Protein AF-A0A7L2QP47-F1 (afdb_monomer_lite)

InterPro domains:
  IPR012674 Calycin [G3DSA:2.40.128.20] (1-83)
  IPR012674 Calycin [SSF50814] (2-83)
  IPR014878 THAP4-like, heme-binding domain [PF08768] (2-83)
  IPR014878 THAP4-like, heme-binding domain [cd07828] (1-83)
  IPR045165 Nitrobindin family [PTHR15854] (1-83)

Secondary structure (DSSP, 8-state):
-GGGGGG-EEEE-SSPEEEEETTEEEEEEEEEEEEE-SSSSEEEEEEEEE-TTT--EEEEEEEEEEEPTTSS-EEEEEEETT-

pLDDT: mean 97.03, std 3.83, range [72.06, 98.88]

Sequence (83 aa):
MEPLSWMLGTWLSDPPGDGTFPTMKPFQYLEEVHISHVGQPMLNFSFNAFHPDTRKPMHRECGFIRLKPDTNKVAFISAQNTG

Structure (mmCIF, N/CA/C/O backbone):
data_AF-A0A7L2QP47-F1
#
_entry.id   AF-A0A7L2QP47-F1
#
loop_
_atom_site.group_PDB
_atom_site.id
_atom_site.type_symbol
_atom_site.label_atom_id
_atom_site.label_alt_id
_atom_site.label_comp_id
_atom_site.label_asym_id
_atom_site.label_entity_id
_atom_site.label_seq_id
_atom_site.pdbx_PDB_ins_code
_atom_site.Cartn_x
_atom_site.Cartn_y
_atom_site.Cartn_z
_atom_site.occupancy
_atom_site.B_iso_or_equiv
_atom_site.auth_seq_id
_atom_site.auth_comp_id
_atom_site.auth_asym_id
_atom_site.auth_atom_id
_atom_site.pdbx_PDB_model_num
ATOM 1 N N . MET A 1 1 ? -13.263 3.671 14.247 1.00 72.06 1 MET A N 1
ATOM 2 C CA . MET A 1 1 ? -12.908 3.304 12.859 1.00 72.06 1 MET A CA 1
ATOM 3 C C . MET A 1 1 ? -13.581 4.206 11.840 1.00 72.06 1 MET A C 1
ATOM 5 O O . MET A 1 1 ? -12.930 4.512 10.855 1.00 72.06 1 MET A O 1
ATOM 9 N N . GLU A 1 2 ? -14.818 4.659 12.084 1.00 81.19 2 GLU A N 1
ATOM 10 C CA . GLU A 1 2 ? -15.582 5.533 11.173 1.00 81.19 2 GLU A CA 1
ATOM 11 C C . GLU A 1 2 ? -14.743 6.640 10.485 1.00 81.19 2 GLU A C 1
ATOM 13 O O . GLU A 1 2 ? -14.759 6.652 9.252 1.00 81.19 2 GLU A O 1
ATOM 18 N N . PRO A 1 3 ? -13.853 7.393 11.179 1.00 92.00 3 PRO A N 1
ATOM 19 C CA . PRO A 1 3 ? -13.092 8.476 10.539 1.00 92.00 3 PRO A CA 1
ATOM 20 C C . PRO A 1 3 ? -12.099 8.045 9.446 1.00 92.00 3 PRO A C 1
ATOM 22 O O . PRO A 1 3 ? -11.676 8.869 8.640 1.00 92.00 3 PRO A O 1
ATOM 25 N N . LEU A 1 4 ? -11.691 6.771 9.425 1.00 95.81 4 LEU A N 1
ATOM 26 C CA . LEU A 1 4 ? -10.771 6.201 8.428 1.00 95.81 4 LEU A CA 1
ATOM 27 C C . LEU A 1 4 ? -11.417 5.066 7.620 1.00 95.81 4 LEU A C 1
ATOM 29 O O . LEU A 1 4 ? -10.737 4.368 6.873 1.00 95.81 4 LEU A O 1
ATOM 33 N N . SER A 1 5 ? -12.729 4.859 7.768 1.00 96.12 5 SER A N 1
ATOM 34 C CA . SER A 1 5 ? -13.443 3.762 7.104 1.00 96.12 5 SER A CA 1
ATOM 35 C C . SER A 1 5 ? -13.389 3.854 5.578 1.00 96.12 5 SER A C 1
ATOM 37 O O . SER A 1 5 ? -13.367 2.827 4.909 1.00 96.12 5 SER A O 1
ATOM 39 N N . TRP A 1 6 ? -13.265 5.068 5.038 1.00 97.19 6 TRP A N 1
ATOM 40 C CA . TRP A 1 6 ? -13.111 5.342 3.609 1.00 97.19 6 TRP A CA 1
ATOM 41 C C . TRP A 1 6 ? -11.835 4.747 2.990 1.00 97.19 6 TRP A C 1
ATOM 43 O O . TRP A 1 6 ? -11.769 4.607 1.775 1.00 97.19 6 TRP A O 1
ATOM 53 N N . MET A 1 7 ? -10.833 4.386 3.800 1.00 98.25 7 MET A N 1
ATOM 54 C CA . MET A 1 7 ? -9.600 3.747 3.323 1.00 98.25 7 MET A CA 1
ATOM 55 C C . MET A 1 7 ? -9.751 2.232 3.129 1.00 98.25 7 MET A C 1
ATOM 57 O O . MET A 1 7 ? -8.909 1.611 2.483 1.00 98.25 7 MET A O 1
ATOM 61 N N . LEU A 1 8 ? -10.776 1.612 3.724 1.00 98.38 8 LEU A N 1
ATOM 62 C CA . LEU A 1 8 ? -10.944 0.161 3.708 1.00 98.38 8 LEU A CA 1
ATOM 63 C C . LEU A 1 8 ? -11.173 -0.359 2.293 1.00 98.38 8 LEU A C 1
ATOM 65 O O . LEU A 1 8 ? -12.034 0.138 1.571 1.00 98.38 8 LEU A O 1
ATOM 69 N N . GLY A 1 9 ? -10.446 -1.412 1.934 1.00 98.56 9 GLY A N 1
ATOM 70 C CA . GLY A 1 9 ? -10.605 -2.066 0.646 1.00 98.56 9 GLY A CA 1
ATOM 71 C C . GLY A 1 9 ? -9.315 -2.660 0.106 1.00 98.56 9 GLY A C 1
ATOM 72 O O . GLY A 1 9 ? -8.247 -2.591 0.721 1.00 98.56 9 GLY A O 1
ATOM 73 N N . THR A 1 10 ? -9.455 -3.250 -1.076 1.00 98.81 10 THR A N 1
ATOM 74 C CA . THR A 1 10 ? -8.332 -3.591 -1.948 1.00 98.81 10 THR A CA 1
ATOM 75 C C . THR A 1 10 ? -8.288 -2.554 -3.054 1.00 98.81 10 THR A C 1
ATOM 77 O O . THR A 1 10 ? -9.293 -2.331 -3.728 1.00 98.81 10 THR A O 1
ATOM 80 N N . TRP A 1 11 ? -7.133 -1.930 -3.224 1.00 98.81 11 TRP A N 1
ATOM 81 C CA . TRP A 1 11 ? -6.899 -0.867 -4.184 1.00 98.81 11 TRP A CA 1
ATOM 82 C C . TRP A 1 11 ? -5.778 -1.290 -5.122 1.00 98.81 11 TRP A C 1
ATOM 84 O O . TRP A 1 11 ? -4.803 -1.917 -4.704 1.00 98.81 11 TRP A O 1
ATOM 94 N N . LEU A 1 12 ? -5.933 -0.945 -6.393 1.00 98.44 12 LEU A N 1
ATOM 95 C CA . LEU A 1 12 ? -4.946 -1.189 -7.432 1.00 98.44 12 LEU A CA 1
ATOM 96 C C . LEU A 1 12 ? -4.585 0.148 -8.065 1.00 98.44 12 LEU A C 1
ATOM 98 O O . LEU A 1 12 ? -5.464 0.981 -8.288 1.00 98.44 12 LEU A O 1
ATOM 102 N N . SER A 1 13 ? -3.305 0.345 -8.359 1.00 98.44 13 SER A N 1
ATOM 103 C CA . SER A 1 13 ? -2.845 1.502 -9.125 1.00 98.44 13 SER A CA 1
ATOM 104 C C . SER A 1 13 ? -3.459 1.489 -10.530 1.00 98.44 13 SER A C 1
ATOM 106 O O . SER A 1 13 ? -3.171 0.578 -11.314 1.00 98.44 13 SER A O 1
ATOM 108 N N . ASP A 1 14 ? -4.267 2.496 -10.850 1.00 97.12 14 ASP A N 1
ATOM 109 C CA . ASP A 1 14 ? -4.752 2.761 -12.203 1.00 97.12 14 ASP A CA 1
ATOM 110 C C . ASP A 1 14 ? -4.883 4.284 -12.415 1.00 97.12 14 ASP A C 1
ATOM 112 O O . ASP A 1 14 ? -5.773 4.904 -11.819 1.00 97.12 14 ASP A O 1
ATOM 116 N N . PRO A 1 15 ? -3.985 4.927 -13.191 1.00 97.88 15 PRO A N 1
ATOM 117 C CA . PRO A 1 15 ? -2.839 4.350 -13.916 1.00 97.88 15 PRO A CA 1
ATOM 118 C C . PRO A 1 15 ? -1.707 3.843 -12.983 1.00 97.88 15 PRO A C 1
ATOM 120 O O . PRO A 1 15 ? -1.790 4.020 -11.765 1.00 97.88 15 PRO A O 1
ATOM 123 N N . PRO A 1 16 ? -0.635 3.208 -13.517 1.00 98.56 16 PRO A N 1
ATOM 124 C CA . PRO A 1 16 ? 0.562 2.873 -12.736 1.00 98.56 16 PRO A CA 1
ATOM 125 C C . PRO A 1 16 ? 1.126 4.077 -11.968 1.00 98.56 16 PRO A C 1
ATOM 127 O O . PRO A 1 16 ? 1.042 5.211 -12.435 1.00 98.56 16 PRO A O 1
ATOM 130 N N . GLY A 1 17 ? 1.730 3.826 -10.807 1.00 98.31 17 GLY A N 1
ATOM 131 C CA . GLY A 1 17 ? 2.368 4.860 -9.996 1.00 98.31 17 GLY A CA 1
ATOM 132 C C . GLY A 1 17 ? 3.677 5.353 -10.613 1.00 98.31 17 GLY A C 1
ATOM 133 O O . GLY A 1 17 ? 4.443 4.563 -11.169 1.00 98.31 17 GLY A O 1
ATOM 134 N N . ASP A 1 18 ? 3.958 6.650 -10.473 1.00 98.25 18 ASP A N 1
ATOM 135 C CA . ASP A 1 18 ? 5.181 7.288 -10.96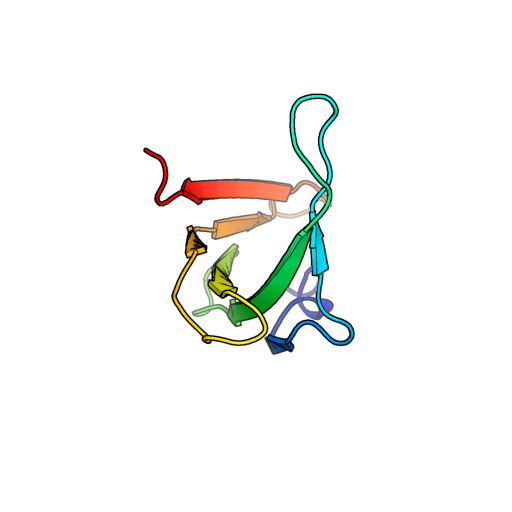7 1.00 98.25 18 ASP A CA 1
ATOM 136 C C . ASP A 1 18 ? 6.198 7.488 -9.832 1.00 98.25 18 ASP A C 1
ATOM 138 O O . ASP A 1 18 ? 5.948 8.188 -8.848 1.00 98.25 18 ASP A O 1
ATOM 142 N N . GLY A 1 19 ? 7.376 6.881 -9.970 1.00 98.06 19 GLY A N 1
ATOM 143 C CA . GLY A 1 19 ? 8.500 7.035 -9.053 1.00 98.06 19 GLY A CA 1
ATOM 144 C C . GLY A 1 19 ? 9.555 7.983 -9.617 1.00 98.06 19 GLY A C 1
ATOM 145 O O . GLY A 1 19 ? 10.103 7.748 -10.695 1.00 98.06 19 GLY A O 1
ATOM 146 N N . THR A 1 20 ? 9.879 9.050 -8.882 1.00 98.19 20 THR A N 1
ATOM 147 C CA . THR A 1 20 ? 10.915 10.019 -9.272 1.00 98.19 20 THR A CA 1
ATOM 148 C C . THR A 1 20 ? 11.760 10.442 -8.075 1.00 98.19 20 THR A C 1
ATOM 150 O O . THR A 1 20 ? 11.257 10.582 -6.963 1.00 98.19 20 THR A O 1
ATOM 153 N N . PHE A 1 21 ? 13.057 10.650 -8.299 1.00 98.06 21 PHE A N 1
ATOM 154 C CA . PHE A 1 21 ? 13.965 11.241 -7.315 1.00 98.06 21 PHE A CA 1
ATOM 155 C C . PHE A 1 21 ? 15.200 11.819 -8.041 1.00 98.06 21 PHE A C 1
ATOM 157 O O . PHE A 1 21 ? 15.593 11.255 -9.063 1.00 98.06 21 PHE A O 1
ATOM 164 N N . PRO A 1 22 ? 15.839 12.914 -7.570 1.00 98.50 22 PRO A N 1
ATOM 165 C CA . PRO A 1 22 ? 16.859 13.639 -8.345 1.00 98.50 22 PRO A CA 1
ATOM 166 C C . PRO A 1 22 ? 18.068 12.820 -8.828 1.00 98.50 22 PRO A C 1
ATOM 168 O O . PRO A 1 22 ? 18.695 13.181 -9.819 1.00 98.50 22 PRO A O 1
ATOM 171 N N . THR A 1 23 ? 18.416 11.733 -8.138 1.00 98.19 23 THR A N 1
ATOM 172 C CA . THR A 1 23 ? 19.585 10.890 -8.446 1.00 98.19 23 THR A CA 1
ATOM 173 C C . THR A 1 23 ? 19.253 9.638 -9.262 1.00 98.19 23 THR A C 1
ATOM 175 O O . THR A 1 23 ? 20.137 8.817 -9.506 1.00 98.19 23 THR A O 1
ATOM 178 N N . MET A 1 24 ? 18.002 9.467 -9.699 1.00 97.00 24 MET A N 1
ATOM 179 C CA . MET A 1 24 ? 17.547 8.287 -10.439 1.00 97.00 24 MET A CA 1
ATOM 180 C C . MET A 1 24 ? 16.647 8.658 -11.617 1.00 97.00 24 MET A C 1
ATOM 182 O O . MET A 1 24 ? 16.013 9.710 -11.647 1.00 97.00 24 MET A O 1
ATOM 186 N N . LYS A 1 25 ? 16.590 7.772 -12.614 1.00 98.06 25 LYS A N 1
ATOM 187 C CA . LYS A 1 25 ? 15.664 7.932 -13.740 1.00 98.06 25 LYS A CA 1
ATOM 188 C C . LYS A 1 25 ? 14.220 7.736 -13.252 1.00 98.06 25 LYS A C 1
ATOM 190 O O . LYS A 1 25 ? 14.001 6.817 -12.460 1.00 98.06 25 LYS A O 1
ATOM 195 N N . PRO A 1 26 ? 13.252 8.537 -13.739 1.00 98.44 26 PRO A N 1
ATOM 196 C CA . PRO A 1 26 ? 11.834 8.258 -13.552 1.00 98.44 26 PRO A CA 1
ATOM 197 C C . PRO A 1 26 ? 11.487 6.830 -13.973 1.00 98.44 26 PRO A C 1
ATOM 199 O O . PRO A 1 26 ? 12.019 6.327 -14.966 1.00 98.44 26 PRO A O 1
ATOM 202 N N . PHE A 1 27 ? 10.603 6.187 -13.224 1.00 98.31 27 PHE A N 1
ATOM 203 C CA . PHE A 1 27 ? 10.124 4.838 -13.506 1.00 98.31 27 PHE A CA 1
ATOM 204 C C . PHE A 1 27 ? 8.660 4.707 -13.092 1.00 98.31 27 PHE A C 1
ATOM 206 O O . PHE A 1 27 ? 8.156 5.517 -12.317 1.00 98.31 27 PHE A O 1
ATOM 213 N N . GLN A 1 28 ? 7.996 3.666 -13.588 1.00 98.69 28 GLN A N 1
ATOM 214 C CA . GLN A 1 28 ? 6.633 3.327 -13.194 1.00 98.69 28 GLN A CA 1
ATOM 215 C C . GLN A 1 28 ? 6.598 2.015 -12.418 1.00 98.69 28 GLN A C 1
ATOM 217 O O . GLN A 1 28 ? 7.446 1.141 -12.620 1.00 98.69 28 GLN A O 1
ATOM 222 N N . TYR A 1 29 ? 5.607 1.867 -11.547 1.00 98.75 29 TYR A N 1
ATOM 223 C CA . TYR A 1 29 ? 5.341 0.641 -10.802 1.00 98.75 29 TYR A CA 1
ATOM 224 C C . TYR A 1 29 ? 3.837 0.408 -10.678 1.00 98.75 29 TYR A C 1
ATOM 226 O O . TYR A 1 29 ? 3.039 1.340 -10.671 1.00 98.75 29 TYR A O 1
ATOM 234 N N . LEU A 1 30 ? 3.447 -0.858 -10.597 1.00 98.88 30 LEU A N 1
ATOM 235 C CA . LEU A 1 30 ? 2.099 -1.228 -10.18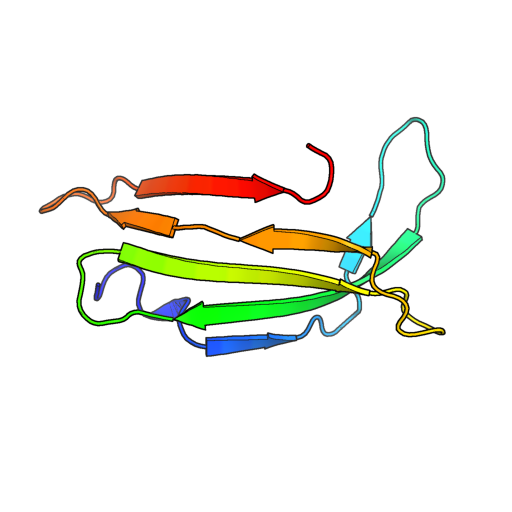3 1.00 98.88 30 LEU A CA 1
ATOM 236 C C . LEU A 1 30 ? 2.083 -1.370 -8.675 1.00 98.88 30 LEU A C 1
ATOM 238 O O . LEU A 1 30 ? 3.067 -1.840 -8.108 1.00 98.88 30 LEU A O 1
ATOM 242 N N . GLU A 1 31 ? 0.970 -1.038 -8.042 1.00 98.88 31 GLU A N 1
ATOM 243 C CA . GLU A 1 31 ? 0.805 -1.209 -6.607 1.00 98.88 31 GLU A CA 1
ATOM 244 C C . GLU A 1 31 ? -0.533 -1.865 -6.283 1.00 98.88 31 GLU A C 1
ATOM 246 O O . GLU A 1 31 ? -1.580 -1.479 -6.804 1.00 98.88 31 GLU A O 1
ATOM 251 N N . GLU A 1 32 ? -0.477 -2.880 -5.424 1.00 98.88 32 GLU A N 1
ATOM 252 C CA . GLU A 1 32 ? -1.640 -3.473 -4.780 1.00 98.88 32 GLU A CA 1
ATOM 253 C C . GLU A 1 32 ? -1.614 -3.111 -3.298 1.00 98.88 32 GLU A C 1
ATOM 255 O O . GLU A 1 32 ? -0.668 -3.436 -2.570 1.00 98.88 32 GLU A O 1
ATOM 260 N N . VAL A 1 33 ? -2.673 -2.438 -2.860 1.00 98.88 33 VAL A N 1
ATOM 261 C CA . VAL A 1 33 ? -2.848 -1.961 -1.495 1.00 98.88 33 VAL A CA 1
ATOM 262 C C . VAL A 1 33 ? -4.034 -2.675 -0.870 1.00 98.88 33 VAL A C 1
ATOM 264 O O . VAL A 1 33 ? -5.160 -2.577 -1.347 1.00 98.88 33 VAL A O 1
ATOM 267 N N . HIS A 1 34 ? -3.793 -3.359 0.243 1.00 98.88 34 HIS A N 1
ATOM 268 C CA . HIS A 1 34 ? -4.841 -3.988 1.035 1.00 98.88 34 HIS A CA 1
ATOM 269 C C . HIS A 1 34 ? -4.943 -3.306 2.397 1.00 98.88 34 HIS A C 1
ATOM 271 O O . HIS A 1 34 ? -3.995 -3.347 3.184 1.00 98.88 34 HIS A O 1
ATOM 277 N N . ILE A 1 35 ? -6.094 -2.693 2.682 1.00 98.81 35 ILE A N 1
ATOM 278 C CA . ILE A 1 35 ? -6.383 -2.016 3.950 1.00 98.81 35 ILE A CA 1
ATOM 279 C C . ILE A 1 35 ? -7.607 -2.667 4.587 1.00 98.81 35 ILE A C 1
ATOM 281 O O . ILE A 1 35 ? -8.695 -2.696 4.014 1.00 98.81 35 ILE A O 1
ATOM 285 N N . SER A 1 36 ? -7.428 -3.185 5.799 1.00 98.50 36 SER A N 1
ATOM 286 C CA . SER A 1 36 ? -8.428 -3.990 6.506 1.00 98.50 36 SER A CA 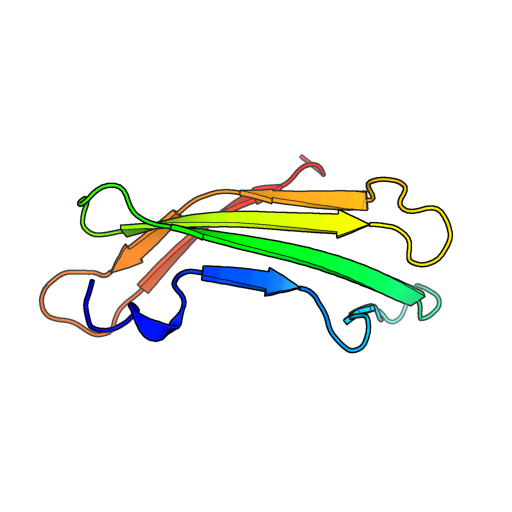1
ATOM 287 C C . SER A 1 36 ? -8.457 -3.672 8.002 1.00 98.50 36 SER A C 1
ATOM 289 O O . SER A 1 36 ? -7.647 -2.898 8.505 1.00 98.50 36 SER A O 1
ATOM 291 N N . HIS A 1 37 ? -9.390 -4.270 8.740 1.00 97.00 37 HIS A N 1
ATOM 292 C CA . HIS A 1 37 ? -9.390 -4.244 10.201 1.00 97.00 37 HIS A CA 1
ATOM 293 C C . HIS A 1 37 ? -9.945 -5.557 10.755 1.00 97.00 37 HIS A C 1
ATOM 295 O O . HIS A 1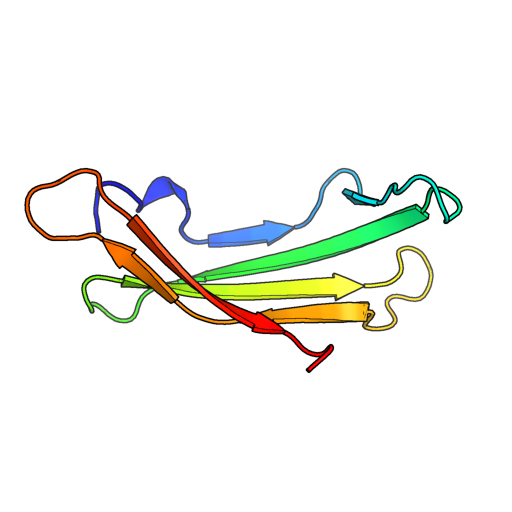 37 ? -10.719 -6.246 10.098 1.00 97.00 37 HIS A O 1
ATOM 301 N N . VAL A 1 38 ? -9.585 -5.872 11.999 1.00 96.69 38 VAL A N 1
ATOM 302 C CA . VAL A 1 38 ? -10.077 -7.055 12.736 1.00 96.69 38 VAL A CA 1
ATOM 303 C C . VAL A 1 38 ? -10.924 -6.667 13.957 1.00 96.69 38 VAL A C 1
ATOM 305 O O . VAL A 1 38 ? -11.048 -7.417 14.917 1.00 96.69 38 VAL A O 1
ATOM 308 N N . GLY A 1 39 ? -11.468 -5.446 13.951 1.00 93.31 39 GLY A N 1
ATOM 309 C CA . GLY A 1 39 ? -12.309 -4.888 15.028 1.00 93.31 39 GLY A CA 1
ATOM 310 C C . GLY A 1 39 ? -11.558 -4.078 16.096 1.00 93.31 39 GLY A C 1
ATOM 311 O O . GLY A 1 39 ? -12.182 -3.375 16.885 1.00 93.31 39 GLY A O 1
ATOM 312 N N . GLN A 1 40 ? -10.224 -4.112 16.091 1.00 93.06 40 GLN A N 1
ATOM 313 C CA . GLN A 1 40 ? -9.382 -3.240 16.917 1.00 93.06 40 GLN A CA 1
ATOM 314 C C . GLN A 1 40 ? -9.460 -1.768 16.450 1.00 93.06 40 GLN A C 1
ATOM 316 O O . GLN A 1 40 ? -9.829 -1.512 15.301 1.00 93.06 40 GLN A O 1
ATOM 321 N N . PRO A 1 41 ? -9.095 -0.774 17.291 1.00 91.38 41 PRO A N 1
ATOM 322 C CA . PRO A 1 41 ? -9.116 0.652 16.934 1.00 91.38 41 PRO A CA 1
ATOM 323 C C . PRO A 1 41 ? -7.933 1.058 16.028 1.00 91.38 41 PRO A C 1
ATOM 325 O O . PRO A 1 41 ? -7.232 2.040 16.281 1.00 91.38 41 PRO A O 1
ATOM 328 N N . MET A 1 42 ? -7.686 0.273 14.981 1.00 95.81 42 MET A N 1
ATOM 329 C CA . MET A 1 42 ? -6.635 0.483 13.995 1.00 95.81 42 MET A CA 1
ATOM 330 C C . MET A 1 42 ? -6.976 -0.205 12.671 1.00 95.81 42 MET A C 1
ATOM 332 O O . MET A 1 42 ? -7.762 -1.152 12.639 1.00 95.81 42 MET A O 1
ATOM 336 N N . LEU A 1 43 ? -6.343 0.264 11.603 1.00 98.31 43 LEU A N 1
ATOM 337 C CA . LEU A 1 43 ? -6.301 -0.410 10.312 1.00 98.31 43 LEU A CA 1
ATOM 338 C C . LEU A 1 43 ? -5.015 -1.223 10.199 1.00 98.31 43 LEU A C 1
ATOM 340 O O . LEU A 1 43 ? -3.959 -0.759 10.627 1.00 98.31 43 LEU A O 1
ATOM 344 N N . ASN A 1 44 ? -5.108 -2.385 9.568 1.00 98.62 44 ASN A N 1
ATOM 345 C CA . ASN A 1 44 ? -3.974 -3.150 9.067 1.00 98.62 44 ASN A CA 1
ATOM 346 C C . ASN A 1 44 ? -3.770 -2.762 7.602 1.00 98.62 44 ASN A C 1
ATOM 348 O O . ASN A 1 44 ? -4.754 -2.708 6.859 1.00 98.62 44 ASN A O 1
ATOM 352 N N . PHE A 1 45 ? -2.529 -2.546 7.170 1.00 98.88 45 PHE A N 1
ATOM 353 C CA . PHE A 1 45 ? -2.235 -2.295 5.760 1.00 98.88 45 PHE A CA 1
ATOM 354 C C . PHE A 1 45 ? -1.129 -3.202 5.220 1.00 98.88 45 PHE A C 1
ATOM 356 O O . PHE A 1 45 ? -0.262 -3.688 5.953 1.00 98.88 45 PHE A O 1
ATOM 363 N N . SER A 1 46 ? -1.157 -3.424 3.911 1.00 98.88 46 SER A N 1
ATOM 364 C CA . SER A 1 46 ? -0.045 -3.969 3.134 1.00 98.88 46 SER A CA 1
ATOM 365 C C . SER A 1 46 ? -0.010 -3.285 1.776 1.00 98.88 46 SER A C 1
ATOM 367 O O . SER A 1 46 ? -1.007 -3.340 1.057 1.00 98.88 46 SER A O 1
ATOM 369 N N . PHE A 1 47 ? 1.110 -2.649 1.440 1.00 98.88 47 PHE A N 1
ATOM 370 C CA . PHE A 1 47 ? 1.352 -2.006 0.148 1.00 98.88 47 PHE A CA 1
ATOM 371 C C . PHE A 1 47 ? 2.438 -2.796 -0.579 1.00 98.88 47 PHE A C 1
ATOM 373 O O . PHE A 1 47 ? 3.528 -3.016 -0.046 1.00 98.88 47 PHE A O 1
ATOM 380 N N . ASN A 1 48 ? 2.119 -3.294 -1.770 1.00 98.88 48 ASN A N 1
ATOM 381 C CA . ASN A 1 48 ? 2.987 -4.189 -2.520 1.00 98.88 48 ASN A CA 1
ATOM 382 C C . ASN A 1 48 ? 3.180 -3.660 -3.936 1.00 98.88 48 ASN A C 1
ATOM 384 O O . ASN A 1 48 ? 2.249 -3.683 -4.740 1.00 98.88 48 ASN A O 1
ATOM 388 N N . ALA A 1 49 ? 4.404 -3.241 -4.246 1.00 98.81 49 ALA A N 1
ATOM 389 C CA . ALA A 1 49 ? 4.771 -2.753 -5.561 1.00 98.81 49 ALA A CA 1
ATOM 390 C C . ALA A 1 49 ? 5.307 -3.876 -6.463 1.00 98.81 49 ALA A C 1
ATOM 392 O O . ALA A 1 49 ? 5.966 -4.823 -6.012 1.00 98.81 49 ALA A O 1
ATOM 393 N N . PHE A 1 50 ? 5.074 -3.736 -7.766 1.00 98.81 50 PHE A N 1
ATOM 394 C CA . PHE A 1 50 ? 5.501 -4.666 -8.804 1.00 98.81 50 PHE A CA 1
ATOM 395 C C . PHE A 1 50 ? 5.997 -3.919 -10.041 1.00 98.81 50 PHE A C 1
ATOM 397 O O . PHE A 1 50 ? 5.505 -2.845 -10.385 1.00 98.81 50 PHE A O 1
ATOM 404 N N . HIS A 1 51 ? 6.926 -4.533 -10.769 1.00 98.62 51 HIS A N 1
ATOM 405 C CA . HIS A 1 51 ? 7.345 -4.032 -12.074 1.00 98.62 51 HIS A CA 1
ATOM 406 C C . HIS A 1 51 ? 6.162 -4.076 -13.066 1.00 98.62 51 HIS A C 1
ATOM 408 O O . HIS A 1 51 ? 5.537 -5.137 -13.171 1.00 98.62 51 HIS A O 1
ATOM 414 N N . PRO A 1 52 ? 5.888 -3.014 -13.854 1.00 98.06 52 PRO A N 1
ATOM 415 C CA . PRO A 1 52 ? 4.713 -2.954 -14.730 1.00 98.06 52 PRO A CA 1
ATOM 416 C C . PRO A 1 52 ? 4.632 -4.086 -15.757 1.00 98.06 52 PRO A C 1
ATOM 418 O O . PRO A 1 52 ? 3.625 -4.788 -15.8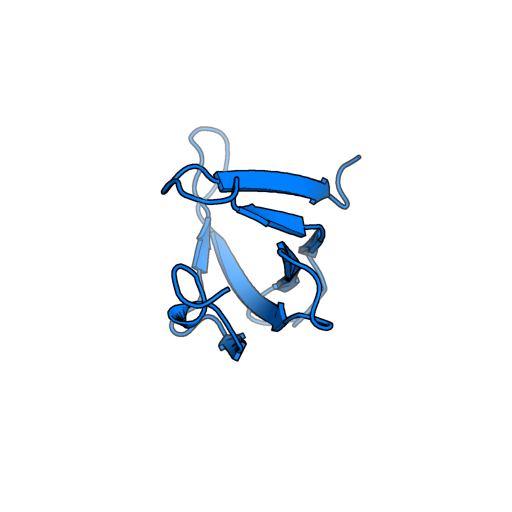20 1.00 98.06 52 PRO A O 1
ATOM 421 N N . ASP A 1 53 ? 5.724 -4.328 -16.487 1.00 97.75 53 ASP A N 1
ATOM 422 C CA . ASP A 1 53 ? 5.723 -5.339 -17.555 1.00 97.75 53 ASP A CA 1
ATOM 423 C C . ASP A 1 53 ? 5.891 -6.771 -17.039 1.00 97.75 53 ASP A C 1
ATOM 425 O O . ASP A 1 53 ? 5.216 -7.697 -17.480 1.00 97.75 53 ASP A O 1
ATOM 429 N N . THR A 1 54 ? 6.820 -6.977 -16.102 1.00 98.38 54 THR A N 1
ATOM 430 C CA . THR A 1 54 ? 7.230 -8.328 -15.684 1.00 98.38 54 THR A CA 1
ATOM 431 C C . THR A 1 54 ? 6.483 -8.848 -14.464 1.00 98.38 54 THR A C 1
ATOM 433 O O . THR A 1 54 ? 6.662 -10.010 -14.105 1.00 98.38 54 THR A O 1
ATOM 436 N N . ARG A 1 55 ? 5.700 -7.995 -13.787 1.00 98.06 55 ARG A N 1
ATOM 437 C CA . ARG A 1 55 ? 5.032 -8.291 -12.507 1.00 98.06 55 ARG A CA 1
ATOM 438 C C . ARG A 1 55 ? 5.978 -8.779 -11.403 1.00 98.06 55 ARG A C 1
ATOM 440 O O . ARG A 1 55 ? 5.528 -9.310 -10.392 1.00 98.06 55 ARG A O 1
ATOM 447 N N . LYS A 1 56 ? 7.294 -8.596 -11.563 1.00 98.62 56 LYS A N 1
ATOM 448 C CA . LYS A 1 56 ? 8.275 -8.956 -10.535 1.00 98.62 56 LYS A CA 1
ATOM 449 C C . LYS A 1 56 ? 8.026 -8.117 -9.276 1.00 98.62 56 LYS A C 1
ATOM 451 O O . LYS A 1 56 ? 7.880 -6.901 -9.415 1.00 98.62 56 LYS A O 1
ATOM 456 N N . PRO A 1 57 ? 7.996 -8.724 -8.075 1.00 98.69 57 PRO A N 1
ATOM 457 C CA . PRO A 1 57 ? 7.885 -7.975 -6.827 1.00 98.69 57 PRO A CA 1
ATOM 458 C C . PRO A 1 57 ? 9.014 -6.949 -6.672 1.00 98.69 57 PRO A C 1
ATOM 460 O O . PRO A 1 57 ? 10.170 -7.251 -6.971 1.00 98.69 57 PRO A O 1
ATOM 463 N N . MET A 1 58 ? 8.667 -5.751 -6.201 1.00 98.69 58 MET A N 1
ATOM 464 C CA . MET A 1 58 ? 9.589 -4.648 -5.914 1.00 98.69 58 MET A CA 1
ATOM 465 C C . MET A 1 58 ? 9.513 -4.280 -4.419 1.00 98.69 58 MET A C 1
ATOM 467 O O . MET A 1 58 ? 9.737 -5.135 -3.559 1.00 98.69 58 MET A O 1
ATOM 471 N N . HIS A 1 59 ? 9.214 -3.019 -4.095 1.00 98.75 59 HIS A N 1
ATOM 472 C CA . HIS A 1 59 ? 9.014 -2.553 -2.726 1.00 98.75 59 HIS A CA 1
ATOM 473 C C . HIS A 1 59 ? 7.801 -3.230 -2.074 1.00 98.75 59 HIS A C 1
ATOM 475 O O . HIS A 1 59 ? 6.802 -3.519 -2.737 1.00 98.75 59 HIS A O 1
ATOM 481 N N . ARG A 1 60 ? 7.898 -3.493 -0.770 1.00 98.88 60 ARG A N 1
ATOM 482 C CA . ARG A 1 60 ? 6.801 -4.015 0.045 1.00 98.88 60 ARG A CA 1
ATOM 483 C C . ARG A 1 60 ? 6.853 -3.382 1.419 1.00 98.88 60 ARG A C 1
ATOM 485 O O . ARG A 1 60 ? 7.914 -3.356 2.041 1.00 98.88 60 ARG A O 1
ATOM 492 N N . GLU A 1 61 ? 5.695 -2.988 1.917 1.00 98.88 61 GLU A N 1
ATOM 493 C CA . GLU A 1 61 ? 5.557 -2.534 3.289 1.00 98.88 61 GLU A CA 1
ATOM 494 C C . GLU A 1 61 ? 4.239 -2.968 3.919 1.00 98.88 61 GLU A C 1
ATOM 496 O O . GLU A 1 61 ? 3.234 -3.198 3.242 1.00 98.88 61 GLU A O 1
ATOM 501 N N . CYS A 1 62 ? 4.247 -3.113 5.238 1.00 98.88 62 CYS A N 1
ATOM 502 C CA . CYS A 1 62 ? 3.060 -3.452 6.004 1.00 98.88 62 CYS A CA 1
ATOM 503 C C . CYS A 1 62 ? 3.119 -2.857 7.407 1.00 98.88 62 CYS A C 1
ATOM 505 O O . CYS A 1 62 ? 4.181 -2.500 7.920 1.00 98.88 62 CYS A O 1
ATOM 507 N N . GLY A 1 63 ? 1.958 -2.774 8.048 1.00 98.75 63 GLY A N 1
ATOM 508 C CA . GLY A 1 63 ? 1.874 -2.292 9.415 1.00 98.75 63 GLY A CA 1
ATOM 509 C C . GLY A 1 63 ? 0.478 -1.835 9.794 1.00 98.75 63 GLY A C 1
ATOM 510 O O . GLY A 1 63 ? -0.521 -2.435 9.385 1.00 98.75 63 GLY A O 1
ATOM 511 N N . PHE A 1 64 ? 0.421 -0.777 10.604 1.00 98.56 64 PHE A N 1
ATOM 512 C CA . PHE A 1 64 ? -0.812 -0.336 11.248 1.00 98.56 64 PHE A CA 1
ATOM 513 C C . PHE A 1 64 ? -1.027 1.174 11.162 1.00 98.56 64 PHE A C 1
ATOM 515 O O . PHE A 1 64 ? -0.097 1.964 11.337 1.00 98.56 64 PHE A O 1
ATOM 522 N N . ILE A 1 65 ? -2.292 1.567 11.002 1.00 98.38 65 ILE A N 1
ATOM 523 C CA . ILE A 1 65 ? -2.760 2.953 11.119 1.00 98.38 65 ILE A CA 1
ATOM 524 C C . ILE A 1 65 ? -3.643 3.052 12.362 1.00 98.38 65 ILE A C 1
ATOM 526 O O . ILE A 1 65 ? -4.740 2.496 12.404 1.00 98.38 65 ILE A O 1
ATOM 530 N N . ARG A 1 66 ? -3.169 3.741 13.399 1.00 97.12 66 ARG A N 1
ATOM 531 C CA . ARG A 1 66 ? -3.861 3.869 14.689 1.00 97.12 66 ARG A CA 1
ATOM 532 C C . ARG A 1 66 ? -4.513 5.237 14.810 1.00 97.12 66 ARG A C 1
ATOM 534 O O . ARG A 1 66 ? -3.869 6.249 14.550 1.00 97.12 66 ARG A O 1
ATOM 541 N N . LEU A 1 67 ? -5.756 5.272 15.280 1.00 93.69 67 LEU A N 1
ATOM 542 C CA . LEU A 1 67 ? -6.456 6.511 15.616 1.00 93.69 67 LEU A CA 1
ATOM 543 C C . LEU A 1 67 ? -6.400 6.725 17.132 1.00 93.69 67 LEU A C 1
ATOM 545 O O . LEU A 1 67 ? -6.746 5.823 17.897 1.00 93.69 67 LEU A O 1
ATOM 549 N N . LYS A 1 68 ? -5.984 7.913 17.582 1.00 94.06 68 LYS A N 1
ATOM 550 C CA . LYS A 1 68 ? -6.114 8.283 18.996 1.00 94.06 68 LYS A CA 1
ATOM 551 C C . LYS A 1 68 ? -7.603 8.537 19.302 1.00 94.06 68 LYS A C 1
ATOM 553 O O . LYS A 1 68 ? -8.178 9.408 18.643 1.00 94.06 68 LYS A O 1
ATOM 558 N N . PRO A 1 69 ? -8.213 7.830 20.278 1.00 90.50 69 PRO A N 1
ATOM 559 C CA . PRO A 1 69 ? -9.625 8.001 20.627 1.00 90.50 69 PRO A CA 1
ATOM 560 C C . PRO A 1 69 ? -10.005 9.466 20.856 1.00 90.50 69 PRO A C 1
ATOM 562 O O . PRO A 1 69 ? -9.188 10.238 21.360 1.00 90.50 69 PRO A O 1
ATOM 565 N N . ASP A 1 70 ? -11.222 9.829 20.446 1.00 91.94 70 ASP A N 1
ATOM 566 C CA . ASP A 1 70 ? -11.822 11.162 20.620 1.00 91.94 70 ASP A CA 1
ATOM 567 C C . ASP A 1 70 ? -11.039 12.318 19.973 1.00 91.94 70 ASP A C 1
ATOM 569 O O . ASP A 1 70 ? -11.174 13.483 20.343 1.00 91.94 70 ASP A O 1
ATOM 573 N N . THR A 1 71 ? -10.203 12.010 18.978 1.00 94.44 71 THR A N 1
ATOM 574 C CA . THR A 1 71 ? -9.441 13.006 18.220 1.00 94.44 71 THR A CA 1
ATOM 575 C C . THR A 1 71 ? -9.368 12.649 16.736 1.00 94.44 71 THR A C 1
ATOM 577 O O . THR A 1 71 ? -9.708 11.545 16.321 1.00 94.44 71 THR A O 1
ATOM 580 N N . ASN A 1 72 ? -8.832 13.570 15.934 1.00 94.62 72 ASN A N 1
ATOM 581 C CA . ASN A 1 72 ? -8.445 13.325 14.544 1.00 94.62 72 ASN A CA 1
ATOM 582 C C . ASN A 1 72 ? -6.951 12.981 14.379 1.00 94.62 72 ASN A C 1
ATOM 584 O O . ASN A 1 72 ? -6.393 13.163 13.299 1.00 94.62 72 ASN A O 1
ATOM 588 N N . LYS A 1 73 ? -6.262 12.566 15.452 1.00 96.81 73 LYS A N 1
ATOM 589 C CA . LYS A 1 73 ? -4.819 12.286 15.415 1.00 96.81 73 LYS A CA 1
ATOM 590 C C . LYS A 1 73 ? -4.558 10.834 15.033 1.00 96.81 73 LYS A C 1
ATOM 592 O O . LYS A 1 73 ? -5.099 9.919 15.653 1.00 96.81 73 LYS A O 1
ATOM 597 N N . VAL A 1 74 ? -3.685 10.646 14.048 1.00 97.62 74 VAL A N 1
ATOM 598 C CA . VAL A 1 74 ? -3.307 9.341 13.498 1.00 97.62 74 VAL A CA 1
ATOM 599 C C . VAL A 1 74 ? -1.827 9.073 13.762 1.00 97.62 74 VAL A C 1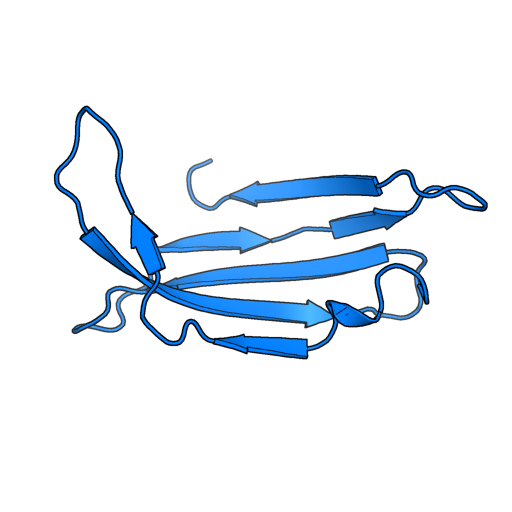
ATOM 601 O O . VAL A 1 74 ? -1.009 9.987 13.694 1.00 97.62 74 VAL A O 1
ATOM 604 N N . ALA A 1 75 ? -1.492 7.817 14.049 1.00 98.12 75 ALA A N 1
ATOM 605 C CA . ALA A 1 75 ? -0.127 7.305 14.022 1.00 98.12 75 ALA A CA 1
ATOM 606 C C . ALA A 1 75 ? -0.025 6.196 12.968 1.00 98.12 75 ALA A C 1
ATOM 608 O O . ALA A 1 75 ? -0.859 5.290 12.945 1.00 98.12 75 ALA A O 1
ATOM 609 N N . PHE A 1 76 ? 0.997 6.270 12.120 1.00 98.50 76 PHE A N 1
ATOM 610 C CA . PHE A 1 76 ? 1.274 5.305 11.059 1.00 98.50 76 PHE A CA 1
ATOM 611 C C . PHE A 1 76 ? 2.597 4.603 11.365 1.00 98.50 76 PHE A C 1
ATOM 613 O O . PHE A 1 76 ? 3.598 5.270 11.620 1.00 98.50 76 PHE A O 1
ATOM 620 N N . ILE A 1 77 ? 2.589 3.272 11.395 1.00 98.62 77 ILE A N 1
ATOM 621 C CA . ILE A 1 77 ? 3.760 2.448 11.708 1.00 98.62 77 ILE A CA 1
ATOM 622 C C . ILE A 1 77 ? 3.962 1.474 10.557 1.00 98.62 77 ILE A C 1
ATOM 624 O O . ILE A 1 77 ? 3.026 0.746 10.229 1.00 98.62 77 ILE A O 1
ATOM 628 N N . SER A 1 78 ? 5.168 1.448 9.988 1.00 98.81 78 SER A N 1
ATOM 629 C CA . SER A 1 78 ? 5.512 0.627 8.826 1.00 98.81 78 SER A CA 1
ATOM 630 C C . SER A 1 78 ? 6.787 -0.177 9.064 1.00 98.81 78 SER A C 1
ATOM 632 O O . SER A 1 78 ? 7.740 0.323 9.662 1.00 98.81 78 SER A O 1
ATOM 634 N N . ALA A 1 79 ? 6.784 -1.417 8.584 1.00 98.81 79 ALA A N 1
ATOM 635 C CA . ALA A 1 79 ? 7.976 -2.206 8.328 1.00 98.81 79 ALA A CA 1
ATOM 636 C C . ALA A 1 79 ? 8.139 -2.353 6.810 1.00 98.81 79 ALA A C 1
ATOM 638 O O . ALA A 1 79 ? 7.191 -2.732 6.119 1.00 98.81 79 ALA A O 1
ATOM 639 N N . GLN A 1 80 ? 9.341 -2.069 6.306 1.00 98.81 80 GLN A N 1
ATOM 640 C CA . GLN A 1 80 ? 9.650 -2.057 4.876 1.00 98.81 80 GLN A CA 1
ATOM 641 C C . GLN A 1 80 ? 10.643 -3.169 4.532 1.00 98.81 80 GLN A C 1
ATOM 643 O O . GLN A 1 80 ? 11.510 -3.523 5.331 1.00 98.81 80 GLN A O 1
ATOM 648 N N . ASN A 1 81 ? 10.535 -3.735 3.329 1.00 98.50 81 ASN A N 1
ATOM 649 C CA . ASN A 1 81 ? 11.416 -4.821 2.885 1.00 98.50 81 ASN A CA 1
ATOM 650 C C . ASN A 1 81 ? 12.861 -4.383 2.577 1.00 98.50 81 ASN A C 1
ATOM 652 O O . ASN A 1 81 ? 13.683 -5.222 2.213 1.00 98.50 81 ASN A O 1
ATOM 656 N N . THR A 1 82 ? 13.170 -3.095 2.724 1.00 97.94 82 THR A N 1
ATOM 657 C CA . THR A 1 82 ? 14.511 -2.516 2.579 1.00 97.94 82 THR A CA 1
ATOM 658 C C . THR A 1 82 ? 15.380 -2.635 3.835 1.00 97.94 82 THR A C 1
ATOM 660 O O . THR A 1 82 ? 16.576 -2.357 3.747 1.00 97.94 82 THR A O 1
ATOM 663 N N . GLY A 1 83 ? 14.805 -3.077 4.963 1.00 93.50 83 GLY A N 1
ATOM 664 C CA . GLY A 1 83 ? 15.436 -3.021 6.290 1.00 93.50 83 GLY A CA 1
ATOM 665 C C . GLY A 1 83 ? 15.291 -1.655 6.945 1.00 93.50 83 GLY A C 1
ATOM 666 O O . GLY A 1 83 ? 15.983 -1.453 7.965 1.00 93.50 83 GLY A O 1
#

Organism: NCBI:txid98144

Foldseek 3Di:
DVVCVVVADKDKDVVFDWDDDPVDDIFTWIWIKHWADPPPQKIKIKIWIAHPPPRHTDKIKIDIWHDDPPDRDIDDDIDIPVD

Radius of gyration: 14.88 Å; chains: 1; bounding box: 35×23×38 Å